Protein AF-A0A436FSJ7-F1 (afdb_monomer_lite)

Sequence (87 aa):
MILDPVLGLFRGKAVTIPPLDGAFRPNTRLDDAPAFAEMTEPDNLLVAGDRLLASSGNAIHSIAAGAEPVVVETFPSAVTALALSPS

Foldseek 3Di:
DVCVVVVVVVPDPDDPDPCCVPPDDDPVVVVPDDDQADDPAWDEWDDDPPWIWTFDWQFIWTGGGPDHTHTPDGDPGGDPDDDDDDD

pLDDT: mean 85.01, std 15.7, range [46.34, 98.38]

Radius of gyration: 19.99 Å; chains: 1; bounding box: 46×27×50 Å

Secondary structure (DSSP, 8-state):
-TTHHHHHTTS-S-SSS----SSS---HHHHTSPPS---SS---EEEETTEEEEEETTEEEEE-TTS--EEEEE-SS----------

Structure (mmCIF, N/CA/C/O backbone):
data_AF-A0A436FSJ7-F1
#
_entry.id   AF-A0A436FSJ7-F1
#
loop_
_atom_site.group_PDB
_atom_site.id
_at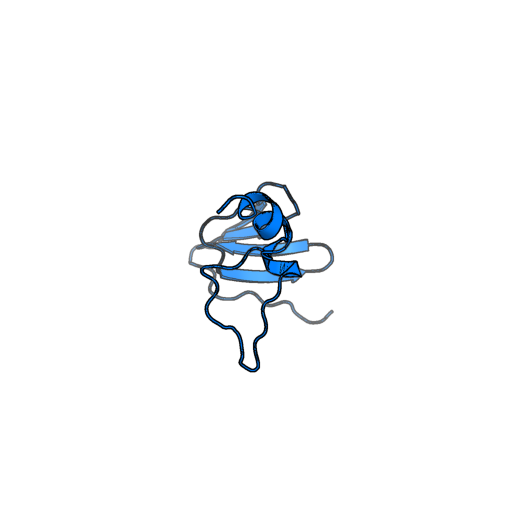om_site.type_symbol
_atom_site.label_atom_id
_atom_site.label_alt_id
_atom_site.label_comp_id
_atom_site.label_asym_id
_atom_site.label_entity_id
_atom_site.label_seq_id
_atom_site.pdbx_PDB_ins_code
_atom_site.Cartn_x
_atom_site.Cartn_y
_atom_site.Cartn_z
_atom_site.occupancy
_atom_site.B_iso_or_equiv
_atom_site.auth_seq_id
_atom_site.auth_comp_id
_atom_site.auth_asym_id
_atom_site.auth_atom_id
_atom_site.pdbx_PDB_model_num
ATOM 1 N N . MET A 1 1 ? 31.974 8.996 -32.385 1.00 46.34 1 MET A N 1
ATOM 2 C CA . MET A 1 1 ? 32.719 7.976 -33.163 1.00 46.34 1 MET A CA 1
ATOM 3 C C . MET A 1 1 ? 31.721 7.064 -33.866 1.00 46.34 1 MET A C 1
ATOM 5 O O . MET A 1 1 ? 30.626 6.881 -33.361 1.00 46.34 1 MET A O 1
ATOM 9 N N . ILE A 1 2 ? 32.080 6.493 -35.022 1.00 69.06 2 ILE A N 1
ATOM 10 C CA . ILE A 1 2 ? 31.168 5.742 -35.917 1.00 69.06 2 ILE A CA 1
ATOM 11 C C . ILE A 1 2 ? 30.500 4.507 -35.269 1.00 69.06 2 ILE A C 1
ATOM 13 O O . ILE A 1 2 ? 29.529 3.983 -35.799 1.00 69.06 2 ILE A O 1
ATOM 17 N N . LEU A 1 3 ? 31.001 4.067 -34.109 1.00 68.38 3 LEU A N 1
ATOM 18 C CA . LEU A 1 3 ? 30.513 2.908 -33.355 1.00 68.38 3 LEU A CA 1
ATOM 19 C C . LEU A 1 3 ? 29.620 3.271 -32.151 1.00 68.38 3 LEU A C 1
ATOM 21 O O . LEU A 1 3 ? 29.069 2.370 -31.520 1.00 68.38 3 LEU A O 1
ATOM 25 N N . ASP A 1 4 ? 29.437 4.560 -31.837 1.00 59.91 4 ASP A N 1
ATOM 26 C CA . ASP A 1 4 ? 28.616 5.010 -30.696 1.00 59.91 4 ASP A CA 1
ATOM 27 C C . ASP A 1 4 ? 27.172 4.466 -30.692 1.00 59.91 4 ASP A C 1
ATOM 29 O O . ASP A 1 4 ? 26.696 4.090 -29.618 1.00 59.91 4 ASP A O 1
ATOM 33 N N . PRO A 1 5 ? 26.467 4.344 -31.838 1.00 68.12 5 PRO A N 1
ATOM 34 C CA . PRO A 1 5 ? 25.099 3.821 -31.849 1.00 68.12 5 PRO A CA 1
ATOM 35 C C . PRO A 1 5 ? 25.019 2.340 -31.454 1.00 68.12 5 PRO A C 1
ATOM 37 O O . PRO A 1 5 ? 24.078 1.926 -30.783 1.00 68.12 5 PRO A O 1
ATOM 40 N N . VAL A 1 6 ? 26.023 1.542 -31.836 1.00 68.44 6 VAL A N 1
ATOM 41 C CA . VAL A 1 6 ? 26.074 0.094 -31.563 1.00 68.44 6 VAL A CA 1
ATOM 42 C C . VAL A 1 6 ? 26.393 -0.167 -30.092 1.00 68.44 6 VAL A C 1
ATOM 44 O O . VAL A 1 6 ? 25.805 -1.051 -29.474 1.00 68.44 6 VAL A O 1
ATOM 47 N N . LEU A 1 7 ? 27.267 0.648 -29.497 1.00 64.75 7 LEU A N 1
ATOM 48 C CA . LEU A 1 7 ? 27.585 0.583 -28.068 1.00 64.75 7 LEU A CA 1
ATOM 49 C C . LEU A 1 7 ? 26.386 0.955 -27.179 1.00 64.75 7 LEU A C 1
ATOM 51 O O . LEU A 1 7 ? 26.311 0.502 -26.038 1.00 64.75 7 LEU A O 1
ATOM 55 N N . GLY A 1 8 ? 25.426 1.728 -27.699 1.00 60.19 8 GLY A N 1
ATOM 56 C CA . GLY A 1 8 ? 24.172 2.050 -27.013 1.00 60.19 8 GLY A CA 1
ATOM 57 C C . GLY A 1 8 ? 23.289 0.831 -26.723 1.00 60.19 8 GLY A C 1
ATOM 58 O O . GLY A 1 8 ? 22.625 0.814 -25.693 1.00 60.19 8 GLY A O 1
ATOM 59 N N . LEU A 1 9 ? 23.337 -0.214 -27.562 1.00 64.38 9 LEU A N 1
ATOM 60 C CA . LEU A 1 9 ? 22.595 -1.465 -27.338 1.00 64.38 9 LEU A CA 1
ATOM 61 C C . LEU A 1 9 ? 23.165 -2.311 -26.183 1.00 64.38 9 LEU A C 1
ATOM 63 O O . LEU A 1 9 ? 22.444 -3.123 -25.611 1.00 64.38 9 LEU A O 1
ATOM 67 N N . PHE A 1 10 ? 24.448 -2.127 -25.848 1.00 58.69 10 PHE A N 1
ATOM 68 C CA . PHE A 1 10 ? 25.153 -2.869 -24.792 1.00 58.69 10 PHE A CA 1
ATOM 69 C C . PHE A 1 10 ? 25.359 -2.057 -23.510 1.00 58.69 10 PHE A C 1
ATOM 71 O O . PHE A 1 10 ? 25.736 -2.614 -22.477 1.00 58.69 10 PHE A O 1
ATOM 78 N N . ARG A 1 11 ? 25.100 -0.744 -23.543 1.00 59.31 11 ARG A N 1
ATOM 79 C CA . ARG A 1 11 ? 24.968 0.068 -22.334 1.00 59.31 11 ARG A CA 1
ATOM 80 C C . ARG A 1 11 ? 23.649 -0.304 -21.670 1.00 59.31 11 ARG A C 1
ATOM 82 O O . ARG A 1 11 ? 22.609 0.278 -21.964 1.00 59.31 11 ARG A O 1
ATOM 89 N N . GLY A 1 12 ? 23.702 -1.285 -20.768 1.00 58.00 12 GLY A N 1
ATOM 90 C CA . GLY A 1 12 ? 22.647 -1.481 -19.777 1.00 58.00 12 GLY A CA 1
ATOM 91 C C . GLY A 1 12 ? 22.279 -0.118 -19.192 1.00 58.00 12 GLY A C 1
ATOM 92 O O . GLY A 1 12 ? 23.175 0.681 -18.929 1.00 58.00 12 GLY A O 1
ATOM 93 N N . LYS A 1 13 ? 20.977 0.175 -19.108 1.00 57.94 13 LYS A N 1
ATOM 94 C CA . LYS A 1 13 ? 20.393 1.454 -18.676 1.00 57.94 13 LYS A CA 1
ATOM 95 C C . LYS A 1 13 ? 21.028 1.964 -17.365 1.00 57.94 13 LYS A C 1
ATOM 97 O O . LYS A 1 13 ? 20.492 1.729 -16.291 1.00 57.94 13 LYS A O 1
ATOM 102 N N . ALA A 1 14 ? 22.180 2.624 -17.410 1.00 59.25 14 ALA A N 1
ATOM 103 C CA . ALA A 1 14 ? 22.873 3.047 -16.199 1.00 59.25 14 ALA A CA 1
ATOM 104 C C . ALA A 1 14 ? 23.889 4.142 -16.515 1.00 59.25 14 ALA A C 1
ATOM 106 O O . ALA A 1 14 ? 25.017 3.866 -16.914 1.00 59.25 14 ALA A O 1
ATOM 107 N N . VAL A 1 15 ? 23.494 5.400 -16.311 1.00 53.12 15 VAL A N 1
ATOM 108 C CA . VAL A 1 15 ? 24.464 6.500 -16.151 1.00 53.12 15 VAL A CA 1
ATOM 109 C C . VAL A 1 15 ? 24.185 7.344 -14.897 1.00 53.12 15 VAL A C 1
ATOM 111 O O . VAL A 1 15 ? 24.982 8.207 -14.556 1.00 53.12 15 VAL A O 1
ATOM 114 N N . THR A 1 16 ? 23.123 7.072 -14.127 1.00 56.97 16 THR A N 1
ATOM 115 C CA . THR A 1 16 ? 22.834 7.840 -12.897 1.00 56.97 16 THR A CA 1
ATOM 116 C C . THR A 1 16 ? 22.361 7.001 -11.710 1.00 56.97 16 THR A C 1
ATOM 118 O O . THR A 1 16 ? 21.856 7.570 -10.747 1.00 56.97 16 THR A O 1
ATOM 121 N N . ILE A 1 17 ? 22.502 5.672 -11.739 1.00 57.28 17 ILE A N 1
ATOM 122 C CA . ILE A 1 17 ? 22.283 4.868 -10.529 1.00 57.28 17 ILE A CA 1
ATOM 123 C C . ILE A 1 17 ? 23.586 4.955 -9.726 1.00 57.28 17 ILE A C 1
ATOM 125 O O . ILE A 1 17 ? 24.629 4.585 -10.275 1.00 57.28 17 ILE A O 1
ATOM 129 N N . PRO A 1 18 ? 23.575 5.477 -8.482 1.00 56.81 18 PRO A N 1
ATOM 130 C CA . PRO A 1 18 ? 24.742 5.416 -7.609 1.00 56.81 18 PRO A CA 1
ATOM 131 C C . PRO A 1 18 ? 25.275 3.982 -7.609 1.00 56.81 18 PRO A C 1
ATOM 133 O O . PRO A 1 18 ? 24.451 3.069 -7.636 1.00 56.81 18 PRO A O 1
ATOM 136 N N . PRO A 1 19 ? 26.597 3.751 -7.606 1.00 59.31 19 PRO A N 1
ATOM 137 C CA . PRO A 1 19 ? 27.134 2.402 -7.522 1.00 59.31 19 PRO A CA 1
ATOM 138 C C . PRO A 1 19 ? 26.603 1.741 -6.246 1.00 59.31 19 PRO A C 1
ATOM 140 O O . PRO A 1 19 ? 27.089 1.977 -5.140 1.00 59.31 19 PRO A O 1
ATOM 143 N N . LEU A 1 20 ? 25.541 0.950 -6.398 1.00 64.06 20 LEU A N 1
ATOM 144 C CA . LEU A 1 20 ? 24.960 0.087 -5.379 1.00 64.06 20 LEU A CA 1
ATOM 145 C C . LEU A 1 20 ? 25.868 -1.150 -5.268 1.00 64.06 20 LEU A C 1
ATOM 147 O O . LEU A 1 20 ? 25.452 -2.284 -5.487 1.00 64.06 20 LEU A O 1
ATOM 151 N N . ASP A 1 21 ? 27.148 -0.894 -4.984 1.00 60.50 21 ASP A N 1
ATOM 152 C CA . ASP A 1 21 ? 28.236 -1.878 -4.941 1.00 60.50 21 ASP A CA 1
ATOM 153 C C . ASP A 1 21 ? 28.438 -2.433 -3.512 1.00 60.50 21 ASP A C 1
ATOM 155 O O . ASP A 1 21 ? 29.408 -3.133 -3.223 1.00 60.50 21 ASP A O 1
ATOM 159 N N . GLY A 1 22 ? 27.516 -2.107 -2.596 1.00 67.75 22 GLY A N 1
ATOM 160 C CA . GLY A 1 22 ? 27.455 -2.618 -1.226 1.00 67.75 22 GLY A CA 1
ATOM 161 C C . GLY A 1 22 ? 26.575 -3.869 -1.089 1.00 67.75 22 GLY A C 1
ATOM 162 O O . GLY A 1 22 ? 26.291 -4.576 -2.051 1.00 67.75 22 GLY A O 1
ATOM 163 N N . ALA A 1 23 ? 26.100 -4.157 0.129 1.00 69.50 23 ALA A N 1
ATOM 164 C CA . ALA A 1 23 ? 25.185 -5.283 0.377 1.00 69.50 23 ALA A CA 1
ATOM 165 C C . ALA A 1 23 ?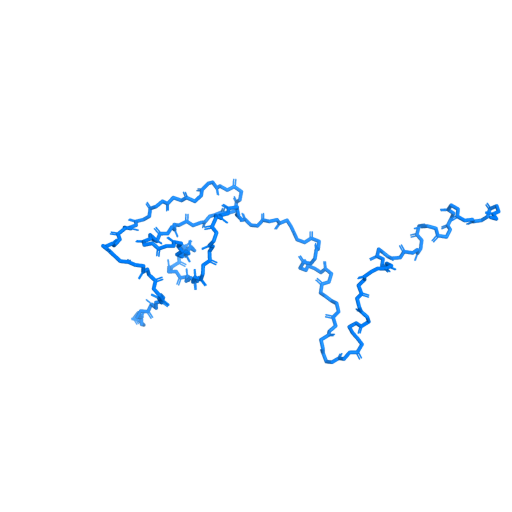 23.846 -5.153 -0.379 1.00 69.50 23 ALA A C 1
ATOM 167 O O . ALA A 1 23 ? 23.199 -6.154 -0.687 1.00 69.50 23 ALA A O 1
ATOM 168 N N . PHE A 1 24 ? 23.452 -3.920 -0.699 1.00 62.44 24 PHE A N 1
ATOM 169 C CA . PHE A 1 24 ? 22.312 -3.625 -1.553 1.00 62.44 24 PHE A CA 1
ATOM 170 C C . PHE A 1 24 ? 22.788 -3.538 -2.992 1.00 62.44 24 PHE A C 1
ATOM 172 O O . PHE A 1 24 ? 23.545 -2.636 -3.329 1.00 62.44 24 PHE A O 1
ATOM 179 N N . ARG A 1 25 ? 22.338 -4.490 -3.809 1.00 71.44 25 ARG A N 1
ATOM 180 C CA . ARG A 1 25 ? 22.545 -4.516 -5.258 1.00 71.44 25 ARG A CA 1
ATOM 181 C C . ARG A 1 25 ? 21.345 -3.873 -5.959 1.00 71.44 25 ARG A C 1
ATOM 183 O O . ARG A 1 25 ? 20.254 -3.891 -5.382 1.00 71.44 25 ARG A O 1
ATOM 190 N N . PRO A 1 26 ? 21.500 -3.376 -7.198 1.00 77.44 26 PRO A N 1
ATOM 191 C CA . PRO A 1 26 ? 20.361 -2.956 -8.007 1.00 77.44 26 PRO A CA 1
ATOM 192 C C . PRO A 1 26 ? 19.302 -4.064 -8.086 1.00 77.44 26 PRO A C 1
ATOM 194 O O . PRO A 1 26 ? 19.642 -5.235 -8.285 1.00 77.44 26 PRO A O 1
ATOM 197 N N . ASN A 1 27 ? 18.026 -3.700 -7.945 1.00 83.69 27 ASN A N 1
ATOM 198 C CA . ASN A 1 27 ? 16.907 -4.623 -8.111 1.00 83.69 27 ASN A CA 1
ATOM 199 C C . ASN A 1 27 ? 16.141 -4.265 -9.381 1.00 83.69 27 ASN A C 1
ATOM 201 O O . ASN A 1 27 ? 15.010 -3.793 -9.330 1.00 83.69 27 ASN A O 1
ATOM 205 N N . THR A 1 28 ? 16.752 -4.568 -10.528 1.00 84.12 28 THR A N 1
ATOM 206 C CA . THR A 1 28 ? 16.190 -4.273 -11.854 1.00 84.12 28 THR A CA 1
ATOM 207 C C . THR A 1 28 ? 14.770 -4.816 -12.029 1.00 84.12 28 THR A C 1
ATOM 209 O O . THR A 1 28 ? 13.967 -4.228 -12.738 1.00 84.12 28 THR A O 1
ATOM 212 N N . ARG A 1 29 ? 14.417 -5.912 -11.338 1.00 88.00 29 ARG A N 1
ATOM 213 C CA . ARG A 1 29 ? 13.051 -6.457 -11.355 1.00 88.00 29 ARG A CA 1
ATOM 214 C C . ARG A 1 29 ? 12.025 -5.520 -10.720 1.00 88.00 29 ARG A C 1
ATOM 216 O O . ARG A 1 29 ? 10.884 -5.536 -11.158 1.00 88.00 29 ARG A O 1
ATOM 223 N N . LEU A 1 30 ? 12.405 -4.788 -9.674 1.00 87.25 30 LEU A N 1
ATOM 224 C CA . LEU A 1 30 ? 11.564 -3.770 -9.048 1.00 87.25 30 LEU A CA 1
ATOM 225 C C . LEU A 1 30 ? 11.581 -2.481 -9.873 1.00 87.25 30 LEU A C 1
ATOM 227 O O . LEU A 1 30 ? 10.529 -1.889 -10.072 1.00 87.25 30 LEU A O 1
ATOM 231 N N . ASP A 1 31 ? 12.751 -2.091 -10.385 1.00 86.00 31 ASP A N 1
ATOM 232 C CA . ASP A 1 31 ? 12.913 -0.859 -11.168 1.00 86.00 31 ASP A CA 1
ATOM 233 C C . ASP A 1 31 ? 12.107 -0.882 -12.478 1.00 86.00 31 ASP A C 1
ATOM 235 O O . ASP A 1 31 ? 11.533 0.129 -12.874 1.00 86.00 31 ASP A O 1
ATOM 239 N N . ASP A 1 32 ? 12.049 -2.034 -13.154 1.00 89.75 32 ASP A N 1
ATOM 240 C CA . ASP A 1 32 ? 11.259 -2.218 -14.377 1.00 89.75 32 ASP A CA 1
ATOM 241 C C . ASP A 1 32 ? 9.798 -2.644 -14.084 1.00 89.75 32 ASP A C 1
ATOM 243 O O . ASP A 1 32 ? 9.022 -2.854 -15.022 1.00 89.75 32 ASP A O 1
ATOM 247 N N . ALA A 1 33 ? 9.396 -2.806 -12.813 1.00 92.00 33 ALA A N 1
ATOM 248 C CA . ALA A 1 33 ? 8.027 -3.193 -12.479 1.00 92.00 33 ALA A CA 1
ATOM 249 C C . ALA A 1 33 ? 7.049 -2.034 -12.749 1.00 92.00 33 ALA A C 1
ATOM 251 O O . ALA A 1 33 ? 7.324 -0.895 -12.366 1.00 92.00 33 ALA A O 1
ATOM 252 N N . PRO A 1 34 ? 5.881 -2.294 -13.368 1.00 92.38 34 PRO A N 1
ATOM 253 C CA . PRO A 1 34 ? 4.851 -1.273 -13.490 1.00 92.38 34 PRO A CA 1
ATOM 254 C C . PRO A 1 34 ? 4.322 -0.882 -12.106 1.00 92.38 34 PRO A C 1
ATOM 256 O O . PRO A 1 34 ? 4.289 -1.705 -11.186 1.00 92.38 34 PRO A O 1
ATOM 259 N N . ALA A 1 35 ? 3.861 0.364 -11.974 1.00 91.19 35 ALA A N 1
ATOM 260 C CA . ALA A 1 35 ? 3.160 0.799 -10.774 1.00 91.19 35 ALA A CA 1
ATOM 261 C C . ALA A 1 35 ? 1.954 -0.120 -10.516 1.00 91.19 35 ALA A C 1
ATOM 263 O O . ALA A 1 35 ? 1.156 -0.382 -11.417 1.00 91.19 35 ALA A O 1
ATOM 264 N N . PHE A 1 36 ? 1.839 -0.631 -9.288 1.00 92.56 36 PHE A N 1
ATOM 265 C CA . PHE A 1 36 ? 0.732 -1.507 -8.907 1.00 92.56 36 PHE A CA 1
ATOM 266 C C . PHE A 1 36 ? -0.581 -0.720 -8.819 1.00 92.56 36 PHE A C 1
ATOM 268 O O . PHE A 1 36 ? -1.570 -1.100 -9.436 1.00 92.56 36 PHE A O 1
ATOM 275 N N . ALA A 1 37 ? -0.575 0.394 -8.088 1.00 93.88 37 ALA A N 1
ATOM 276 C CA . ALA A 1 37 ? -1.692 1.325 -7.969 1.00 93.88 37 ALA A CA 1
ATOM 277 C C . ALA A 1 37 ? -1.147 2.744 -7.756 1.00 93.88 37 ALA A C 1
ATOM 279 O O . ALA A 1 37 ? -0.087 2.911 -7.146 1.00 93.88 37 ALA A O 1
ATOM 280 N N . GLU A 1 38 ? -1.868 3.752 -8.243 1.00 93.31 38 GLU A N 1
ATOM 281 C CA . GLU A 1 38 ? -1.574 5.160 -7.969 1.00 93.31 38 GLU A CA 1
ATOM 282 C C . GLU A 1 38 ? -2.385 5.624 -6.757 1.00 93.31 38 GLU A C 1
ATOM 284 O O . GLU A 1 38 ? -3.581 5.363 -6.659 1.00 93.31 38 GLU A O 1
ATOM 289 N N . MET A 1 39 ? -1.733 6.282 -5.797 1.00 93.94 39 MET A N 1
ATOM 290 C CA . MET A 1 39 ? -2.383 6.765 -4.581 1.00 93.94 39 MET A CA 1
ATOM 291 C C . MET A 1 39 ? -1.620 7.962 -4.019 1.00 93.94 39 MET A C 1
ATOM 293 O O . MET A 1 39 ? -0.389 7.992 -4.040 1.00 93.94 39 MET A O 1
ATOM 297 N N . THR A 1 40 ? -2.345 8.952 -3.506 1.00 94.31 40 THR A N 1
ATOM 298 C CA . THR A 1 40 ? -1.743 10.119 -2.856 1.00 94.31 40 THR A CA 1
ATOM 299 C C . THR A 1 40 ? -1.344 9.778 -1.424 1.00 94.31 40 THR A C 1
ATOM 301 O O . THR A 1 40 ? -2.176 9.327 -0.641 1.00 94.31 40 THR A O 1
ATOM 304 N N . GLU A 1 41 ? -0.072 10.010 -1.093 1.00 95.75 41 GLU A N 1
ATOM 305 C CA . GLU A 1 41 ? 0.484 9.890 0.266 1.00 95.75 41 GLU A CA 1
ATOM 306 C C . GLU A 1 41 ? 0.143 8.567 1.000 1.00 95.75 41 GLU A C 1
ATOM 308 O O . GLU A 1 41 ? -0.350 8.608 2.127 1.00 95.75 41 GLU A O 1
ATOM 313 N N . PRO A 1 42 ? 0.382 7.379 0.397 1.00 95.88 42 PRO A N 1
ATOM 314 C CA . PRO A 1 42 ? 0.229 6.108 1.105 1.00 95.88 42 PRO A CA 1
ATOM 315 C C . PRO A 1 42 ? 1.265 5.966 2.229 1.00 95.88 42 PRO A C 1
ATOM 317 O O . PRO A 1 42 ? 2.449 6.226 1.999 1.00 95.88 42 PRO A O 1
ATOM 320 N N . ASP A 1 43 ? 0.850 5.502 3.412 1.00 95.81 43 ASP A N 1
ATOM 321 C CA . ASP A 1 43 ? 1.748 5.340 4.570 1.00 95.81 43 ASP A CA 1
ATOM 322 C C . ASP A 1 43 ? 1.809 3.908 5.146 1.00 95.81 43 ASP A C 1
ATOM 324 O O . ASP A 1 43 ? 2.904 3.369 5.311 1.00 95.81 43 ASP A O 1
ATOM 328 N N . ASN A 1 44 ? 0.674 3.251 5.405 1.00 97.69 44 ASN A N 1
ATOM 329 C CA . ASN A 1 44 ? 0.617 1.864 5.886 1.00 97.69 44 ASN A CA 1
ATOM 330 C C . ASN A 1 44 ? 0.137 0.917 4.783 1.00 97.69 44 ASN A C 1
ATOM 332 O O . ASN A 1 44 ? -0.681 1.300 3.952 1.00 97.69 44 ASN A O 1
ATOM 336 N N . LEU A 1 45 ? 0.597 -0.339 4.813 1.00 97.00 45 LEU A N 1
ATOM 337 C CA . LEU A 1 45 ? 0.184 -1.402 3.893 1.00 97.00 45 LEU A CA 1
ATOM 338 C C . LEU A 1 45 ? -0.143 -2.678 4.681 1.00 97.00 45 LEU A C 1
ATOM 340 O O . LEU A 1 45 ? 0.663 -3.130 5.495 1.00 97.00 45 LEU A O 1
ATOM 344 N N . LEU A 1 46 ? -1.311 -3.268 4.433 1.00 96.94 46 LEU A N 1
ATOM 345 C CA . LEU A 1 46 ? -1.803 -4.453 5.132 1.00 96.94 46 LEU A CA 1
ATOM 346 C C . LEU A 1 46 ? -2.460 -5.428 4.151 1.00 96.94 46 LEU A C 1
ATOM 348 O O . LEU A 1 46 ? -3.301 -5.042 3.347 1.00 96.94 46 LEU A O 1
ATOM 352 N N . VAL A 1 47 ? -2.129 -6.714 4.258 1.00 96.31 47 VAL A N 1
ATOM 353 C CA . VAL A 1 47 ? -2.853 -7.784 3.556 1.00 96.31 47 VAL A CA 1
ATOM 354 C 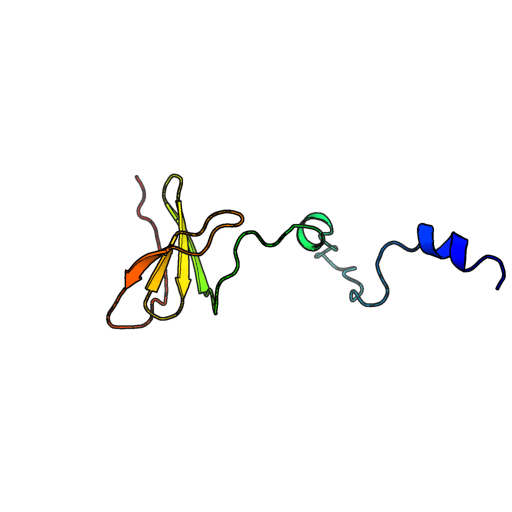C . VAL A 1 47 ? -3.892 -8.373 4.504 1.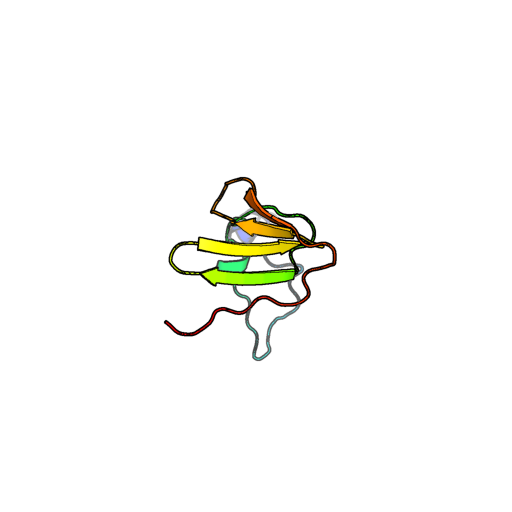00 96.31 47 VAL A C 1
ATOM 356 O O . VAL A 1 47 ? -3.532 -8.844 5.580 1.00 96.31 47 VAL A O 1
ATOM 359 N N . ALA A 1 48 ? -5.163 -8.367 4.102 1.00 94.06 48 ALA A N 1
ATOM 360 C CA . ALA A 1 48 ? -6.278 -8.944 4.848 1.00 94.06 48 ALA A CA 1
ATOM 361 C C . ALA A 1 48 ? -7.061 -9.909 3.943 1.00 94.06 48 ALA A C 1
ATOM 363 O O . ALA A 1 48 ? -7.931 -9.499 3.174 1.00 94.06 48 ALA A O 1
ATOM 364 N N . GLY A 1 49 ? -6.727 -11.200 4.015 1.00 92.56 49 GLY A N 1
ATOM 365 C CA . GLY A 1 49 ? -7.268 -12.207 3.101 1.00 92.56 49 GLY A CA 1
ATOM 366 C C . GLY A 1 49 ? -6.787 -11.974 1.667 1.00 92.56 49 GLY A C 1
ATOM 367 O O . GLY A 1 49 ? -5.586 -11.983 1.406 1.00 92.56 49 GLY A O 1
ATOM 368 N N . ASP A 1 50 ? -7.726 -11.765 0.749 1.00 92.62 50 ASP A N 1
ATOM 369 C CA . ASP A 1 50 ? -7.483 -11.447 -0.664 1.00 92.62 50 ASP A CA 1
ATOM 370 C C . ASP A 1 50 ? -7.368 -9.938 -0.941 1.00 92.62 50 ASP A C 1
ATOM 372 O O . ASP A 1 50 ? -7.128 -9.530 -2.080 1.00 92.62 50 ASP A O 1
ATOM 376 N N . ARG A 1 51 ? -7.523 -9.098 0.089 1.00 95.00 51 ARG A N 1
ATOM 377 C CA . ARG A 1 51 ? -7.477 -7.640 -0.036 1.00 95.00 51 ARG A CA 1
ATOM 378 C C . ARG A 1 51 ? -6.117 -7.090 0.348 1.00 95.00 51 ARG A C 1
ATOM 380 O O . ARG A 1 51 ? -5.557 -7.444 1.387 1.00 95.00 51 ARG A O 1
ATOM 387 N N . LEU A 1 52 ? -5.644 -6.146 -0.458 1.00 97.44 52 LEU A N 1
ATOM 388 C CA . LEU A 1 52 ? -4.536 -5.272 -0.111 1.00 97.44 52 LEU A CA 1
ATOM 389 C C . LEU A 1 52 ? -5.106 -3.922 0.323 1.00 97.44 52 LEU A C 1
ATOM 391 O O . LEU A 1 52 ? -5.811 -3.262 -0.440 1.00 97.44 52 LEU A O 1
ATOM 395 N N . LEU A 1 53 ? -4.824 -3.543 1.562 1.00 98.00 53 LEU A N 1
ATOM 396 C CA . LEU A 1 53 ? -5.272 -2.302 2.170 1.00 98.00 53 LEU A CA 1
ATOM 397 C C . LEU A 1 53 ? -4.090 -1.355 2.338 1.00 98.00 53 LEU A C 1
ATOM 399 O O . LEU A 1 53 ? -3.007 -1.786 2.731 1.00 98.00 53 LEU A O 1
ATOM 403 N N . ALA A 1 54 ? -4.314 -0.072 2.095 1.00 98.12 54 ALA A N 1
ATOM 404 C CA . ALA A 1 54 ? -3.371 0.987 2.410 1.00 98.12 54 ALA A CA 1
ATOM 405 C C . ALA A 1 54 ? -4.089 2.145 3.104 1.00 98.12 54 ALA A C 1
ATOM 407 O O . ALA A 1 54 ? -5.272 2.365 2.851 1.00 98.12 54 ALA A O 1
ATOM 408 N N . SER A 1 55 ? -3.406 2.891 3.968 1.00 98.38 55 SER A N 1
ATOM 409 C CA . SER A 1 55 ? -3.962 4.138 4.512 1.00 98.38 55 SER A CA 1
ATOM 410 C C . SER A 1 55 ? -3.388 5.371 3.826 1.00 98.38 55 SER A C 1
ATOM 412 O O . SER A 1 55 ? -2.289 5.338 3.273 1.00 98.38 55 SER A O 1
ATOM 414 N N . SER A 1 56 ? -4.181 6.441 3.835 1.00 98.06 56 SER A N 1
ATOM 415 C CA . SER A 1 56 ? -3.781 7.799 3.463 1.00 98.06 56 SER A CA 1
ATOM 416 C C . SER A 1 56 ? -4.602 8.785 4.289 1.00 98.06 56 SER A C 1
ATOM 418 O O . SER A 1 56 ? -5.835 8.713 4.337 1.00 98.06 56 SER A O 1
ATOM 420 N N . GLY A 1 57 ? -3.916 9.669 5.014 1.00 98.19 57 GLY A N 1
ATOM 421 C CA . GLY A 1 57 ? -4.548 10.584 5.960 1.00 98.19 57 GLY A CA 1
ATOM 422 C C . GLY A 1 57 ? -5.409 9.844 6.989 1.00 98.19 57 GLY A C 1
ATOM 423 O O . GLY A 1 57 ? -4.908 9.072 7.800 1.00 98.19 57 GLY A O 1
ATOM 424 N N . ASN A 1 58 ? -6.717 10.096 6.986 1.00 98.12 58 ASN A N 1
ATOM 425 C CA . ASN A 1 58 ? -7.684 9.493 7.908 1.00 98.12 58 ASN A CA 1
ATOM 426 C C . ASN A 1 58 ? -8.488 8.330 7.302 1.00 98.12 58 ASN A C 1
ATOM 428 O O . ASN A 1 58 ? -9.486 7.920 7.897 1.00 98.12 58 ASN A O 1
ATOM 432 N N . ALA A 1 59 ? -8.104 7.822 6.131 1.00 98.31 59 ALA A N 1
ATOM 433 C CA . ALA A 1 59 ? -8.858 6.807 5.406 1.00 98.31 59 ALA A CA 1
ATOM 434 C C . ALA A 1 59 ? -8.054 5.518 5.195 1.00 98.31 59 ALA A C 1
ATOM 436 O O . ALA A 1 59 ? -6.833 5.537 5.029 1.00 98.31 59 ALA A O 1
ATOM 437 N N . ILE A 1 60 ? -8.771 4.395 5.173 1.00 98.31 60 ILE A N 1
ATOM 438 C CA . ILE A 1 60 ? -8.283 3.098 4.703 1.00 98.31 60 ILE A CA 1
ATOM 439 C C . ILE A 1 60 ? -8.853 2.870 3.308 1.00 98.31 60 ILE A C 1
ATOM 441 O O . ILE A 1 60 ? -10.062 2.971 3.095 1.00 98.31 60 ILE A O 1
ATOM 445 N N . HIS A 1 61 ? -7.984 2.513 2.373 1.00 98.25 61 HIS A N 1
ATOM 446 C CA . HIS A 1 61 ? -8.295 2.210 0.987 1.00 98.25 61 HIS A CA 1
ATOM 447 C C . HIS A 1 61 ? -8.006 0.740 0.692 1.00 98.25 61 HIS A C 1
ATOM 449 O O . HIS A 1 61 ? -7.004 0.196 1.145 1.00 98.25 61 HIS A O 1
ATOM 455 N N . SER A 1 62 ? -8.850 0.105 -0.114 1.00 97.75 62 SER A N 1
ATOM 456 C CA . SER A 1 62 ? -8.522 -1.132 -0.813 1.00 97.75 62 SER A CA 1
ATOM 457 C C . SER A 1 62 ? -7.873 -0.766 -2.140 1.00 97.75 62 SER A C 1
ATOM 459 O O . SER A 1 62 ? -8.438 0.016 -2.907 1.00 97.75 62 SER A O 1
ATOM 461 N N . ILE A 1 63 ? -6.715 -1.353 -2.423 1.00 97.38 63 ILE A N 1
ATOM 462 C CA . ILE A 1 63 ? -5.968 -1.132 -3.663 1.00 97.38 63 ILE A CA 1
ATOM 463 C C . ILE A 1 63 ? -5.858 -2.433 -4.460 1.00 97.38 63 ILE A C 1
ATOM 465 O O . ILE A 1 63 ? -5.750 -3.523 -3.895 1.00 97.38 63 ILE A O 1
ATOM 469 N N . ALA A 1 64 ? -5.892 -2.319 -5.784 1.00 96.12 64 ALA A N 1
ATOM 470 C CA . ALA A 1 64 ? -5.737 -3.439 -6.702 1.00 96.12 64 ALA A CA 1
ATOM 471 C C . ALA A 1 64 ? -4.952 -3.002 -7.943 1.00 96.12 64 ALA A C 1
ATOM 473 O O . ALA A 1 64 ? -4.903 -1.818 -8.270 1.00 96.12 64 ALA A O 1
ATOM 474 N N . ALA A 1 65 ? -4.340 -3.970 -8.627 1.00 93.75 65 ALA A N 1
ATOM 475 C CA . ALA A 1 65 ? -3.489 -3.705 -9.779 1.00 93.75 65 ALA A CA 1
ATOM 476 C C . ALA A 1 65 ? -4.248 -2.951 -10.885 1.00 93.75 65 ALA A C 1
ATOM 478 O O . ALA A 1 65 ? -5.232 -3.468 -11.417 1.00 93.75 65 ALA A O 1
ATOM 479 N N . GLY A 1 66 ? -3.776 -1.753 -11.241 1.00 89.62 66 GLY A N 1
ATOM 480 C CA . GLY A 1 66 ? -4.343 -0.936 -12.321 1.00 89.62 66 GLY A CA 1
ATOM 481 C C . GLY A 1 66 ? -5.762 -0.412 -12.066 1.00 89.62 66 GLY A C 1
ATOM 482 O O . GLY A 1 66 ? -6.431 -0.016 -13.020 1.00 89.62 66 GLY A O 1
ATOM 483 N N . ALA A 1 67 ? -6.233 -0.435 -10.817 1.00 92.25 67 ALA A N 1
ATOM 484 C CA . ALA A 1 67 ? -7.538 0.084 -10.426 1.00 92.25 67 ALA A CA 1
ATOM 485 C C . ALA A 1 67 ? -7.399 1.278 -9.475 1.00 92.25 67 ALA A C 1
ATOM 487 O O . ALA A 1 67 ? -6.462 1.347 -8.680 1.00 92.25 67 ALA A O 1
ATOM 488 N N . GLU A 1 68 ? -8.376 2.183 -9.533 1.00 94.44 68 GLU A N 1
ATOM 489 C CA . GLU A 1 68 ? -8.471 3.307 -8.602 1.00 94.44 68 GLU A CA 1
ATOM 490 C C . GLU A 1 68 ? -8.661 2.813 -7.154 1.00 94.44 68 GLU A C 1
ATOM 492 O O . GLU A 1 68 ? -9.481 1.913 -6.922 1.00 94.44 68 GLU A O 1
ATOM 497 N N . PRO A 1 69 ? -7.952 3.391 -6.166 1.00 96.62 69 PRO A N 1
ATOM 498 C CA . PRO A 1 69 ? -8.143 3.066 -4.756 1.00 96.62 69 PRO A CA 1
ATOM 499 C C . PRO A 1 69 ? -9.590 3.288 -4.296 1.00 96.62 69 PRO A C 1
ATOM 501 O O . PRO A 1 69 ? -10.167 4.360 -4.480 1.00 96.62 69 PRO A O 1
ATOM 504 N N . VAL A 1 70 ? -10.165 2.297 -3.615 1.00 97.19 70 VAL A N 1
ATOM 505 C CA . VAL A 1 70 ? -11.537 2.370 -3.088 1.00 97.19 70 VAL A CA 1
ATOM 506 C C . VAL A 1 70 ? -11.494 2.593 -1.584 1.00 97.19 70 VAL A C 1
ATOM 508 O O . VAL A 1 70 ? -10.931 1.774 -0.863 1.00 97.19 70 VAL A O 1
ATOM 511 N N . VAL A 1 71 ? -12.111 3.668 -1.090 1.00 97.94 71 VAL A N 1
ATOM 512 C CA . VAL A 1 71 ? -12.231 3.912 0.357 1.00 97.94 71 VAL A CA 1
ATOM 513 C C . VAL A 1 71 ? -13.055 2.795 0.998 1.00 97.94 71 VAL A C 1
ATOM 515 O O . VAL A 1 71 ? -14.198 2.551 0.615 1.00 97.94 71 VAL A O 1
ATOM 518 N N . VAL A 1 72 ? -12.462 2.123 1.979 1.00 97.81 72 VAL A N 1
ATOM 519 C CA . VAL A 1 72 ? -13.105 1.095 2.804 1.00 97.81 72 VAL A CA 1
ATOM 520 C C . VAL A 1 72 ? -13.692 1.728 4.057 1.00 97.81 72 VAL A C 1
ATOM 522 O O . VAL A 1 72 ? -14.822 1.421 4.422 1.00 97.81 72 VAL A O 1
ATOM 525 N N . GLU A 1 73 ? -12.937 2.620 4.700 1.00 98.12 73 GLU A N 1
ATOM 526 C CA . GLU A 1 73 ? -13.352 3.258 5.947 1.00 98.12 73 GLU A CA 1
ATOM 527 C C . GLU A 1 73 ? -12.643 4.600 6.157 1.00 98.12 73 GLU A C 1
ATOM 529 O O . GLU A 1 73 ? -11.535 4.813 5.665 1.00 98.12 73 GLU A O 1
ATOM 534 N N . THR A 1 74 ? -13.282 5.504 6.901 1.00 98.38 74 THR A N 1
ATOM 535 C CA . THR A 1 74 ? -12.732 6.813 7.274 1.00 98.38 74 THR A CA 1
ATOM 536 C C . THR A 1 74 ? -12.879 7.044 8.768 1.00 98.38 74 THR A C 1
ATOM 538 O O . THR A 1 74 ? -13.945 6.792 9.331 1.00 98.38 74 THR A O 1
ATOM 541 N N . PHE A 1 75 ? -11.854 7.616 9.387 1.00 98.31 75 PHE A N 1
ATOM 542 C CA . PHE A 1 75 ? -11.807 7.888 10.818 1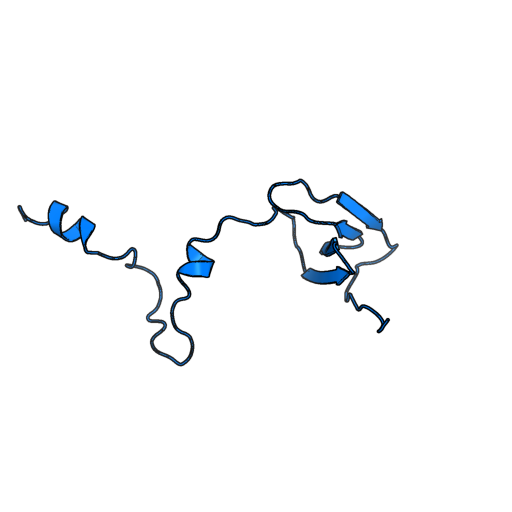.00 98.31 75 PHE A CA 1
ATOM 543 C C . PHE A 1 75 ? -11.818 9.399 11.101 1.00 98.31 75 PHE A C 1
ATOM 545 O O . PHE A 1 75 ? -11.472 10.201 10.233 1.00 98.31 75 PHE A O 1
ATOM 552 N N . PRO A 1 76 ? -12.174 9.840 12.322 1.00 98.31 76 PRO A N 1
ATOM 553 C CA . PRO A 1 76 ? -12.118 11.259 12.696 1.00 98.31 76 PRO A CA 1
ATOM 554 C C . PRO A 1 76 ? -10.696 11.839 12.785 1.00 98.31 76 PRO A C 1
ATOM 556 O O . PRO A 1 76 ? -10.524 13.034 13.013 1.00 98.31 76 PRO A O 1
ATOM 559 N N . SER A 1 77 ? -9.663 11.004 12.698 1.00 98.25 77 SER A N 1
ATOM 560 C CA . SER A 1 77 ? -8.255 11.383 12.841 1.00 98.25 77 SER A CA 1
ATOM 561 C C . SER A 1 77 ? -7.385 10.527 11.928 1.00 98.25 77 SER A C 1
ATOM 563 O O . SER A 1 77 ? -7.843 9.499 11.432 1.00 98.25 77 SER A O 1
ATOM 565 N N . ALA A 1 78 ? -6.146 10.966 11.696 1.00 98.25 78 ALA A N 1
ATOM 566 C CA . ALA A 1 78 ? -5.214 10.255 10.830 1.00 98.25 78 ALA A CA 1
ATOM 567 C C . ALA A 1 78 ? -4.983 8.813 11.309 1.00 98.25 78 ALA A C 1
ATOM 569 O O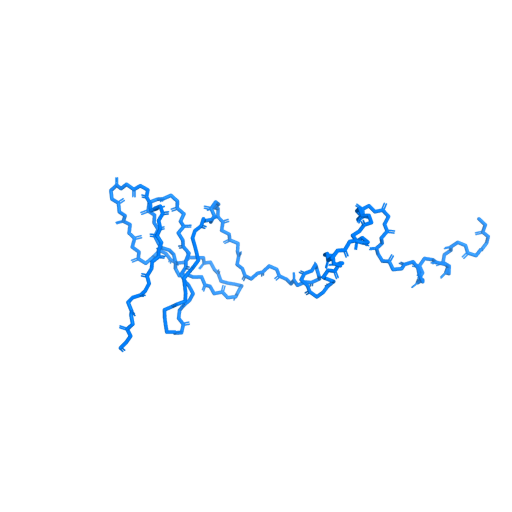 . ALA A 1 78 ? -4.802 8.566 12.505 1.00 98.25 78 ALA A O 1
ATOM 570 N N . VAL A 1 79 ? -4.976 7.879 10.363 1.00 98.25 79 VAL A N 1
ATOM 571 C CA . VAL A 1 79 ? -4.560 6.499 10.594 1.00 98.25 79 VAL A CA 1
ATOM 572 C C . VAL A 1 79 ? -3.041 6.508 10.681 1.00 98.25 79 VAL A C 1
ATOM 574 O O . VAL A 1 79 ? -2.377 6.956 9.760 1.00 98.25 79 VAL A O 1
ATOM 577 N N . THR A 1 80 ? -2.486 6.050 11.799 1.00 97.50 80 THR A N 1
ATOM 578 C CA . THR A 1 80 ? -1.028 6.036 12.013 1.00 97.50 80 THR A CA 1
ATOM 579 C C . THR A 1 80 ? -0.432 4.634 11.987 1.00 97.50 80 THR A C 1
ATOM 581 O O . THR A 1 80 ? 0.787 4.493 11.944 1.00 97.50 80 THR A O 1
ATOM 584 N N . ALA A 1 81 ? -1.275 3.599 12.036 1.00 97.44 81 ALA A N 1
ATOM 585 C CA . ALA A 1 81 ? -0.867 2.205 11.977 1.00 97.44 81 ALA A CA 1
ATOM 586 C C . ALA A 1 81 ? -2.025 1.310 11.517 1.00 97.44 81 ALA A C 1
ATOM 588 O O . ALA A 1 81 ? -3.180 1.537 11.883 1.00 97.44 81 ALA A O 1
ATOM 589 N N . LEU A 1 82 ? -1.693 0.242 10.786 1.00 97.38 82 LEU A N 1
ATOM 590 C CA . LEU A 1 82 ? -2.595 -0.865 10.467 1.00 97.38 82 LEU A CA 1
ATOM 591 C C . LEU A 1 82 ? -2.010 -2.181 10.990 1.00 97.38 82 LEU A C 1
ATOM 593 O O . LEU A 1 82 ? -0.818 -2.443 10.843 1.00 97.38 82 LEU A O 1
ATOM 597 N N . ALA A 1 83 ? -2.855 -3.023 11.582 1.00 96.81 83 ALA A N 1
ATOM 598 C CA . ALA A 1 83 ? -2.491 -4.360 12.036 1.00 96.81 83 ALA A CA 1
ATOM 599 C C . ALA A 1 83 ? -3.665 -5.323 11.831 1.00 96.81 83 ALA A C 1
ATOM 601 O O . ALA A 1 83 ? -4.826 -4.921 11.899 1.00 96.81 83 ALA A O 1
ATOM 602 N N . LEU A 1 84 ? -3.353 -6.597 11.604 1.00 96.38 84 LEU A N 1
ATOM 603 C CA . LEU A 1 84 ? -4.336 -7.669 11.468 1.00 96.38 84 LEU A CA 1
ATOM 604 C C . LEU A 1 84 ? -4.172 -8.653 12.629 1.00 96.38 84 LEU A C 1
ATOM 606 O O . LEU A 1 84 ? -3.053 -9.073 12.930 1.00 96.38 84 LEU A O 1
ATOM 610 N N . SER A 1 85 ? -5.274 -9.021 13.285 1.00 94.50 85 SER A N 1
ATOM 611 C CA . SER A 1 85 ? -5.260 -10.071 14.305 1.00 94.50 85 SER A CA 1
ATOM 612 C C . SER A 1 85 ? -5.005 -11.445 13.674 1.00 94.50 85 SER A C 1
ATOM 614 O O . SER A 1 85 ? -5.449 -11.679 12.548 1.00 94.50 85 SER A O 1
ATOM 616 N N . PRO A 1 86 ? -4.364 -12.385 14.392 1.00 88.56 86 PRO A N 1
ATOM 617 C CA . PRO A 1 86 ? -4.338 -13.783 13.975 1.00 88.56 86 PRO A CA 1
ATOM 618 C C . PRO A 1 86 ? -5.757 -14.333 13.780 1.00 88.56 86 PRO A C 1
ATOM 620 O O . PRO A 1 86 ? -6.679 -13.937 14.497 1.00 88.56 86 PRO A O 1
ATOM 623 N N . SER A 1 87 ? -5.902 -15.235 12.811 1.00 75.88 87 SER A N 1
ATOM 624 C CA . SER A 1 87 ? -7.111 -16.028 12.558 1.00 75.88 87 SER A CA 1
ATOM 625 C C . SER A 1 87 ? -7.290 -17.149 13.573 1.00 75.88 87 SER A C 1
ATOM 627 O O . SER A 1 87 ? -6.265 -17.820 13.844 1.00 75.88 87 SER A O 1
#